Protein AF-A0AAN5XLA8-F1 (afdb_monomer_lite)

Structure (mmCIF, N/CA/C/O backbone):
data_AF-A0AAN5XLA8-F1
#
_entry.id   AF-A0AAN5XLA8-F1
#
loop_
_atom_site.group_PDB
_atom_site.id
_atom_site.type_symbol
_atom_site.label_atom_id
_atom_site.label_alt_id
_atom_site.label_comp_id
_atom_site.label_asym_id
_atom_site.label_entity_id
_atom_site.label_seq_id
_atom_site.pdbx_PDB_ins_code
_atom_site.Cartn_x
_atom_site.Cartn_y
_atom_site.Cartn_z
_atom_site.occupancy
_atom_site.B_iso_or_equiv
_atom_site.auth_seq_id
_atom_site.auth_comp_id
_atom_site.auth_asym_id
_atom_site.auth_atom_id
_atom_site.pdbx_PDB_model_num
ATOM 1 N N . MET A 1 1 ? 20.174 -8.857 -16.167 1.00 41.16 1 MET A N 1
ATOM 2 C CA . MET A 1 1 ? 19.013 -8.833 -15.253 1.00 41.16 1 MET A CA 1
ATOM 3 C C . MET A 1 1 ? 19.289 -9.889 -14.192 1.00 41.16 1 MET A C 1
ATOM 5 O O . MET A 1 1 ? 19.314 -11.057 -14.541 1.00 41.16 1 MET A O 1
ATOM 9 N N . LYS A 1 2 ? 19.716 -9.506 -12.978 1.00 37.66 2 LYS A N 1
ATOM 10 C CA . LYS A 1 2 ? 20.057 -10.496 -11.938 1.00 37.66 2 LYS A CA 1
ATOM 11 C C . LYS A 1 2 ? 18.762 -11.194 -11.532 1.00 37.66 2 LYS A C 1
ATOM 13 O O . LYS A 1 2 ? 17.828 -10.507 -11.140 1.00 37.66 2 LYS A O 1
ATOM 18 N N . ASP A 1 3 ? 18.714 -12.517 -11.644 1.00 42.47 3 ASP A N 1
ATOM 19 C CA . ASP A 1 3 ? 17.607 -13.318 -11.128 1.00 42.47 3 ASP A CA 1
ATOM 20 C C . ASP A 1 3 ? 17.505 -13.101 -9.619 1.00 42.47 3 ASP A C 1
ATOM 22 O O . ASP A 1 3 ? 18.294 -13.601 -8.813 1.00 42.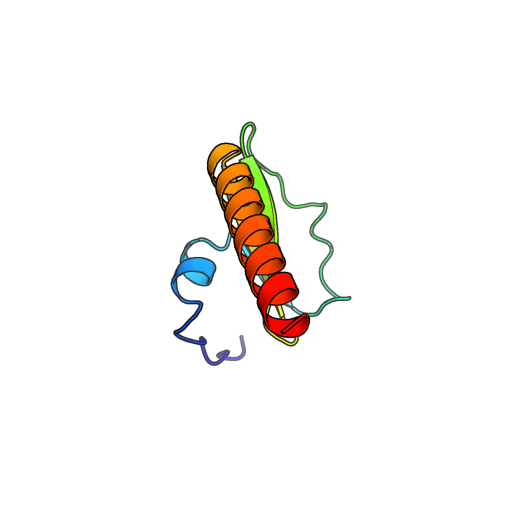47 3 ASP A O 1
ATOM 26 N N . HIS A 1 4 ? 16.564 -12.248 -9.238 1.00 51.97 4 HIS A N 1
ATOM 27 C CA . HIS A 1 4 ? 16.260 -11.968 -7.852 1.00 51.97 4 HIS A CA 1
ATOM 28 C C . HIS A 1 4 ? 15.459 -13.152 -7.325 1.00 51.97 4 HIS A C 1
ATOM 30 O O . HIS A 1 4 ? 14.438 -13.507 -7.910 1.00 51.97 4 HIS A O 1
ATOM 36 N N . LYS A 1 5 ? 15.920 -13.769 -6.228 1.00 51.22 5 LYS A N 1
ATOM 37 C CA . LYS A 1 5 ? 15.167 -14.806 -5.512 1.00 51.22 5 LYS A CA 1
ATOM 38 C C . LYS A 1 5 ? 13.780 -14.250 -5.187 1.00 51.22 5 LYS A C 1
ATOM 40 O O . LYS A 1 5 ? 13.624 -13.480 -4.243 1.00 51.22 5 LYS A O 1
ATOM 45 N N . PHE A 1 6 ? 12.802 -14.613 -6.008 1.00 58.19 6 PHE A N 1
ATOM 46 C CA . PHE A 1 6 ? 11.400 -14.267 -5.846 1.00 58.19 6 PHE A CA 1
ATOM 47 C C . PHE A 1 6 ? 10.976 -14.801 -4.481 1.00 58.19 6 PHE A C 1
ATOM 49 O O . PHE A 1 6 ? 10.877 -16.018 -4.300 1.00 58.19 6 PHE A O 1
ATOM 56 N N . ASN A 1 7 ? 10.790 -13.926 -3.490 1.00 64.06 7 ASN A N 1
ATOM 57 C CA . ASN A 1 7 ? 10.249 -14.395 -2.225 1.00 64.06 7 ASN A CA 1
ATOM 58 C C . ASN A 1 7 ? 8.791 -14.795 -2.487 1.00 64.06 7 ASN A C 1
ATOM 60 O O . ASN A 1 7 ? 7.951 -13.967 -2.848 1.00 64.06 7 ASN A O 1
ATOM 64 N N . ARG A 1 8 ? 8.520 -16.096 -2.348 1.00 67.31 8 ARG A N 1
ATOM 65 C CA . ARG A 1 8 ? 7.228 -16.712 -2.650 1.00 67.31 8 ARG A CA 1
ATOM 66 C C . ARG A 1 8 ? 6.093 -16.109 -1.821 1.00 67.31 8 ARG A C 1
ATOM 68 O O . ARG A 1 8 ? 4.969 -16.080 -2.313 1.00 67.31 8 ARG A O 1
ATOM 75 N N . GLU A 1 9 ? 6.394 -15.579 -0.637 1.00 69.50 9 GLU A N 1
ATOM 76 C CA . GLU A 1 9 ? 5.438 -14.871 0.225 1.00 69.50 9 GLU A CA 1
ATOM 77 C C . GLU A 1 9 ? 4.824 -13.640 -0.454 1.00 69.50 9 GLU A C 1
ATOM 79 O O . GLU A 1 9 ? 3.666 -13.323 -0.213 1.00 69.50 9 GLU A O 1
ATOM 84 N N . TYR A 1 10 ? 5.560 -12.981 -1.353 1.00 66.69 10 TYR A N 1
ATOM 85 C CA . TYR A 1 10 ? 5.129 -11.740 -2.007 1.00 66.69 10 TYR A CA 1
ATOM 86 C C . TYR A 1 10 ? 4.720 -11.951 -3.469 1.00 66.69 10 TYR A C 1
ATOM 88 O O . TYR A 1 10 ? 4.608 -10.993 -4.235 1.00 66.69 10 TYR A O 1
ATOM 96 N N . ARG A 1 11 ? 4.489 -13.206 -3.886 1.00 73.06 11 ARG A N 1
ATOM 97 C CA . ARG A 1 11 ? 4.157 -13.576 -5.275 1.00 73.06 11 ARG A CA 1
ATOM 98 C C . ARG A 1 11 ? 2.998 -12.759 -5.847 1.00 73.06 11 ARG A C 1
ATOM 100 O O . ARG A 1 11 ? 3.065 -12.356 -7.006 1.00 73.06 11 ARG A O 1
ATOM 107 N N . ASP A 1 12 ? 1.962 -12.515 -5.054 1.00 71.06 12 ASP A N 1
ATOM 108 C CA . ASP A 1 12 ? 0.784 -11.774 -5.510 1.00 71.06 12 ASP A CA 1
ATOM 109 C C . ASP A 1 12 ? 1.047 -10.269 -5.610 1.00 71.06 12 ASP A C 1
ATOM 111 O O . ASP A 1 12 ? 0.543 -9.620 -6.527 1.00 71.06 12 ASP A O 1
ATOM 115 N N . ASP A 1 13 ? 1.893 -9.706 -4.743 1.00 71.62 13 ASP A N 1
ATOM 116 C CA . ASP A 1 13 ? 2.337 -8.318 -4.890 1.00 71.62 13 ASP A CA 1
ATOM 117 C C . ASP A 1 13 ? 3.224 -8.149 -6.132 1.00 71.62 13 ASP A C 1
ATOM 119 O O . ASP A 1 13 ? 3.084 -7.147 -6.828 1.00 71.62 13 ASP A O 1
ATOM 123 N N . TYR A 1 14 ? 4.067 -9.134 -6.466 1.00 69.69 14 TYR A N 1
ATOM 124 C CA . TYR A 1 14 ? 4.849 -9.120 -7.707 1.00 69.69 14 TYR A CA 1
ATOM 125 C C . TYR A 1 14 ? 3.979 -9.251 -8.962 1.00 69.69 14 TYR A C 1
ATOM 127 O O . TYR A 1 14 ? 4.214 -8.542 -9.935 1.00 69.69 14 TYR A O 1
ATOM 135 N N . LYS A 1 15 ? 2.966 -10.130 -8.959 1.00 71.81 15 LYS A N 1
ATOM 136 C CA . LYS A 1 15 ? 2.037 -10.285 -10.096 1.00 71.81 15 LYS A CA 1
ATOM 137 C C . LYS A 1 15 ? 1.259 -9.008 -10.399 1.00 71.81 15 LYS A C 1
ATOM 139 O O . LYS A 1 15 ? 0.955 -8.741 -11.554 1.00 71.81 15 LYS A O 1
ATOM 144 N N . ASN A 1 16 ? 0.935 -8.248 -9.358 1.00 70.56 16 ASN A N 1
ATOM 145 C CA . ASN A 1 16 ? 0.185 -7.000 -9.464 1.00 70.56 16 ASN A CA 1
ATOM 146 C C . ASN A 1 16 ? 1.095 -5.760 -9.483 1.00 70.56 16 ASN A C 1
ATOM 148 O O . ASN A 1 16 ? 0.605 -4.632 -9.406 1.00 70.56 16 ASN A O 1
ATOM 152 N N . ALA A 1 17 ? 2.417 -5.943 -9.538 1.00 70.38 17 ALA A N 1
ATOM 153 C CA . ALA A 1 17 ? 3.368 -4.846 -9.590 1.00 70.38 17 ALA A CA 1
ATOM 154 C C . ALA A 1 17 ? 3.311 -4.167 -10.961 1.00 70.38 17 ALA A C 1
ATOM 156 O O . ALA A 1 17 ? 3.463 -4.818 -11.989 1.00 70.38 17 ALA A O 1
ATOM 157 N N . LEU A 1 18 ? 3.164 -2.841 -10.970 1.00 68.31 18 LEU A N 1
ATOM 158 C CA . LEU A 1 18 ? 3.442 -2.052 -12.171 1.00 68.31 18 LEU A CA 1
ATOM 159 C C . LEU A 1 18 ? 4.947 -1.943 -12.399 1.00 68.31 18 LEU A C 1
ATOM 161 O O . LEU A 1 18 ? 5.409 -1.992 -13.532 1.00 68.31 18 LEU A O 1
ATOM 165 N N . PHE A 1 19 ? 5.706 -1.799 -11.310 1.00 65.19 19 PHE A N 1
ATOM 166 C CA . PHE A 1 19 ? 7.159 -1.746 -11.344 1.00 65.19 19 PHE A CA 1
ATOM 167 C C . PHE A 1 19 ? 7.748 -2.417 -10.105 1.00 65.19 19 PHE A C 1
ATOM 169 O O . PHE A 1 19 ? 7.279 -2.214 -8.981 1.00 65.19 19 PHE A O 1
ATOM 176 N N . VAL A 1 20 ? 8.822 -3.175 -10.311 1.00 62.31 20 VAL A N 1
ATOM 177 C CA . VAL A 1 20 ? 9.729 -3.614 -9.247 1.00 62.31 20 VAL A CA 1
ATOM 178 C C . VAL A 1 20 ? 10.959 -2.723 -9.348 1.00 62.31 20 VAL A C 1
ATOM 180 O O . VAL A 1 20 ? 11.696 -2.773 -10.328 1.00 62.31 20 VAL A O 1
ATOM 183 N N . LEU A 1 21 ? 11.126 -1.842 -8.372 1.00 64.25 21 LEU A N 1
ATOM 184 C CA . LEU A 1 21 ? 12.080 -0.744 -8.399 1.00 64.25 21 LEU A CA 1
ATOM 185 C C . LEU A 1 21 ? 13.244 -1.020 -7.446 1.00 64.25 21 LEU A C 1
ATOM 187 O O . LEU A 1 21 ? 13.060 -1.485 -6.314 1.00 64.25 21 LEU A O 1
ATOM 191 N N . CYS A 1 22 ? 14.462 -0.751 -7.917 1.00 58.06 22 CYS A N 1
ATOM 192 C CA . CYS A 1 22 ? 15.670 -0.941 -7.124 1.00 58.06 22 CYS A CA 1
ATOM 193 C C . CYS A 1 22 ? 15.809 0.180 -6.084 1.00 58.06 22 CYS A C 1
ATOM 195 O O . CYS A 1 22 ? 15.548 1.332 -6.395 1.00 58.06 22 CYS A O 1
ATOM 197 N N . GLY A 1 23 ? 16.232 -0.157 -4.862 1.00 56.97 23 GLY A N 1
ATOM 198 C CA . GLY A 1 23 ? 16.793 0.777 -3.878 1.00 56.97 23 GLY A CA 1
ATOM 199 C C . GLY A 1 23 ? 15.909 1.934 -3.383 1.00 56.97 23 GLY A C 1
ATOM 200 O O . GLY A 1 23 ? 15.376 2.735 -4.144 1.00 56.97 23 GLY A O 1
ATOM 201 N N . ARG A 1 24 ? 15.869 2.134 -2.060 1.00 58.47 24 ARG A N 1
ATOM 202 C CA . ARG A 1 24 ? 15.127 3.236 -1.412 1.00 58.47 24 ARG A CA 1
ATOM 203 C C . ARG A 1 24 ? 15.427 4.636 -1.934 1.00 58.47 24 ARG A C 1
ATOM 205 O O . ARG A 1 24 ? 14.553 5.495 -1.909 1.00 58.47 24 ARG A O 1
ATOM 212 N N . ASN A 1 25 ? 16.636 4.816 -2.446 1.00 62.97 25 ASN A N 1
ATOM 213 C CA . ASN A 1 25 ? 17.169 6.106 -2.859 1.00 62.97 25 ASN A CA 1
ATOM 214 C C . ASN A 1 25 ? 17.370 6.208 -4.378 1.00 62.97 25 ASN A C 1
ATOM 216 O O . ASN A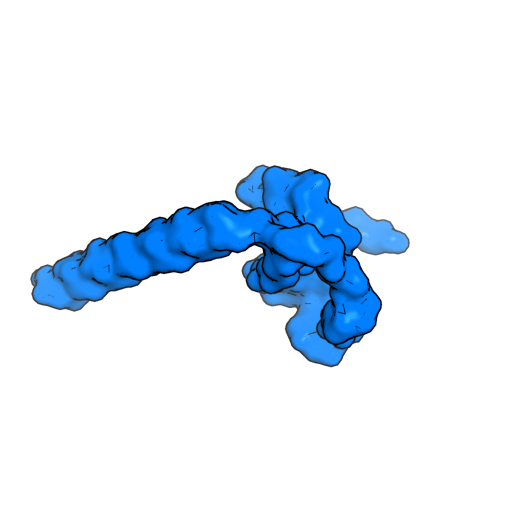 1 25 ? 17.861 7.227 -4.845 1.00 62.97 25 ASN A O 1
ATOM 220 N N . ALA A 1 26 ? 17.060 5.153 -5.141 1.00 59.09 26 ALA A N 1
ATOM 221 C CA . ALA A 1 26 ? 17.432 5.068 -6.555 1.00 59.09 26 ALA A CA 1
ATOM 222 C C . ALA A 1 26 ? 16.250 5.239 -7.519 1.00 59.09 26 ALA A C 1
ATOM 224 O O . ALA A 1 26 ? 16.474 5.468 -8.704 1.00 59.09 26 ALA A O 1
ATOM 225 N N . CYS A 1 27 ? 15.005 5.148 -7.038 1.00 64.81 27 CYS A N 1
ATOM 226 C CA . CYS A 1 27 ? 13.834 5.174 -7.910 1.00 64.81 27 CYS A CA 1
ATOM 227 C C . CYS A 1 27 ? 12.902 6.356 -7.632 1.00 64.81 27 CYS A C 1
ATOM 229 O O . CYS A 1 27 ? 12.148 6.360 -6.656 1.00 64.81 27 CYS A O 1
ATOM 231 N N . ASP A 1 28 ? 12.903 7.325 -8.550 1.00 67.56 28 ASP A N 1
ATOM 232 C CA . ASP A 1 28 ? 11.859 8.343 -8.636 1.00 67.56 28 ASP A CA 1
ATOM 233 C C . ASP A 1 28 ? 10.603 7.739 -9.277 1.00 67.56 28 ASP A C 1
ATOM 235 O O . ASP A 1 28 ? 10.564 7.391 -10.455 1.00 67.56 28 ASP A O 1
ATOM 239 N N . THR A 1 29 ? 9.557 7.598 -8.469 1.00 68.81 29 THR A N 1
ATOM 240 C CA . THR A 1 29 ? 8.280 7.019 -8.905 1.00 68.81 29 THR A CA 1
ATOM 241 C C . THR A 1 29 ? 7.269 8.068 -9.320 1.00 68.81 29 THR A C 1
ATOM 243 O O . THR A 1 29 ? 6.196 7.705 -9.802 1.00 68.81 29 THR A O 1
ATOM 246 N N . SER A 1 30 ? 7.583 9.358 -9.146 1.00 69.56 30 SER A N 1
ATOM 247 C CA . SER A 1 30 ? 6.688 10.478 -9.453 1.00 69.56 30 SER A CA 1
ATOM 248 C C . SER A 1 30 ? 6.186 10.427 -10.897 1.00 69.56 30 SER A C 1
ATOM 250 O O . SER A 1 30 ? 4.996 10.636 -11.126 1.00 69.56 30 SER A O 1
ATOM 252 N N . GLN A 1 31 ? 7.048 9.997 -11.821 1.00 71.69 31 GLN A N 1
ATOM 253 C CA . GLN A 1 31 ? 6.797 9.923 -13.261 1.00 71.69 31 GLN A CA 1
ATOM 254 C C . GLN A 1 31 ? 5.827 8.804 -13.683 1.00 71.69 31 GLN A C 1
ATOM 256 O O . GLN A 1 31 ? 5.359 8.786 -14.822 1.00 71.69 31 GLN A O 1
ATOM 261 N N . ILE A 1 32 ? 5.484 7.870 -12.787 1.00 73.25 32 ILE A N 1
ATOM 262 C CA . ILE A 1 32 ? 4.555 6.778 -13.100 1.00 73.25 32 ILE A CA 1
ATOM 263 C C . ILE A 1 32 ? 3.132 7.334 -13.168 1.00 73.25 32 ILE A C 1
ATOM 265 O O . ILE A 1 32 ? 2.540 7.678 -12.140 1.00 73.25 32 ILE A O 1
ATOM 269 N N . LYS A 1 33 ? 2.556 7.379 -14.373 1.00 75.94 33 LYS A N 1
ATOM 270 C CA . LYS A 1 33 ? 1.159 7.778 -14.575 1.00 75.94 33 LYS A CA 1
ATOM 271 C C . LYS A 1 33 ? 0.220 6.783 -13.891 1.00 75.94 33 LYS A C 1
ATOM 273 O O . LYS A 1 33 ? 0.288 5.582 -14.140 1.00 75.94 33 LYS A O 1
ATOM 278 N N . ILE A 1 34 ? -0.655 7.297 -13.032 1.00 79.00 34 ILE A N 1
ATOM 279 C CA . ILE A 1 34 ? -1.672 6.513 -12.329 1.00 79.00 34 ILE A CA 1
ATOM 280 C C . ILE A 1 34 ? -3.010 6.756 -13.035 1.00 79.00 34 ILE A C 1
ATOM 282 O O . ILE A 1 34 ? -3.377 7.920 -13.214 1.00 79.00 34 ILE A O 1
ATOM 286 N N . PRO A 1 35 ? -3.744 5.707 -13.439 1.00 79.69 35 PRO A N 1
ATOM 287 C CA . PRO A 1 35 ? -5.084 5.870 -13.991 1.00 79.69 35 PRO A CA 1
ATOM 288 C C . PRO A 1 35 ? -6.044 6.509 -12.976 1.00 79.69 35 PRO A C 1
ATOM 290 O O . PRO A 1 35 ? -5.929 6.283 -11.770 1.00 79.69 35 PRO A O 1
ATOM 293 N N . SER A 1 36 ? -7.022 7.278 -13.460 1.00 79.44 36 SER A N 1
ATOM 294 C CA . SER A 1 36 ? -8.048 7.878 -12.595 1.00 79.44 36 SER A CA 1
ATOM 295 C C . SER A 1 36 ? -8.812 6.800 -11.814 1.00 79.44 36 SER A C 1
ATOM 297 O O . SER A 1 36 ? -9.130 5.745 -12.360 1.00 79.44 36 SER A O 1
ATOM 299 N N . GLY A 1 37 ? -9.080 7.050 -10.530 1.00 79.50 37 GLY A N 1
ATOM 300 C CA . GLY A 1 37 ? -9.727 6.090 -9.623 1.00 79.50 37 GLY A CA 1
ATOM 301 C C . GLY A 1 37 ? -8.776 5.107 -8.927 1.00 79.50 37 GLY A C 1
ATOM 302 O O . GLY A 1 37 ? -9.207 4.365 -8.042 1.00 79.50 37 GLY A O 1
ATOM 303 N N . TYR A 1 38 ? -7.484 5.136 -9.265 1.00 83.44 38 TYR A N 1
ATOM 304 C CA . TYR A 1 38 ? -6.457 4.311 -8.633 1.00 83.44 38 TYR A CA 1
ATOM 305 C C . TYR A 1 38 ? -5.486 5.149 -7.803 1.00 83.44 38 TYR A C 1
ATOM 307 O O . TYR A 1 38 ? -5.283 6.340 -8.029 1.00 83.44 38 TYR A O 1
ATOM 315 N N . ILE A 1 39 ? -4.859 4.497 -6.830 1.00 82.69 39 ILE A N 1
ATOM 316 C CA . ILE A 1 39 ? -3.849 5.074 -5.947 1.00 82.69 39 ILE A CA 1
ATOM 317 C C . ILE A 1 39 ? -2.549 4.287 -6.118 1.00 82.69 39 ILE A C 1
ATOM 319 O O . ILE A 1 39 ? -2.555 3.063 -6.261 1.00 82.69 39 ILE A O 1
ATOM 323 N N . ARG A 1 40 ? -1.411 4.985 -6.064 1.00 81.69 40 ARG A N 1
ATOM 324 C CA . ARG A 1 40 ? -0.090 4.352 -6.010 1.00 81.69 40 ARG A CA 1
ATOM 325 C C . ARG A 1 40 ? 0.162 3.788 -4.618 1.00 81.69 40 ARG A C 1
ATOM 327 O O . ARG A 1 40 ? 0.182 4.530 -3.638 1.00 81.69 40 ARG A O 1
ATOM 334 N N . LYS A 1 41 ? 0.435 2.489 -4.536 1.00 81.50 41 LYS A N 1
ATOM 335 C CA . LYS A 1 41 ? 0.923 1.830 -3.324 1.00 81.50 41 LYS A CA 1
ATOM 336 C C . LYS A 1 41 ? 2.372 1.418 -3.525 1.00 81.50 41 LYS A C 1
ATOM 338 O O . LYS A 1 41 ? 2.684 0.644 -4.426 1.00 81.50 41 LYS A O 1
ATOM 343 N N . MET A 1 42 ? 3.234 1.916 -2.647 1.00 79.06 42 MET A N 1
ATOM 344 C CA . MET A 1 42 ? 4.632 1.515 -2.567 1.00 79.06 42 MET A CA 1
ATOM 345 C C . MET A 1 42 ? 4.830 0.576 -1.374 1.00 79.06 42 MET A C 1
ATOM 347 O O . MET A 1 42 ? 4.335 0.843 -0.276 1.00 79.06 42 MET A O 1
ATOM 351 N N . MET A 1 43 ? 5.540 -0.526 -1.592 1.00 75.88 43 MET A N 1
ATOM 352 C CA . MET A 1 43 ? 5.917 -1.495 -0.564 1.00 75.88 43 MET A CA 1
ATOM 353 C C . MET A 1 43 ? 7.426 -1.714 -0.597 1.00 75.88 43 MET A C 1
ATOM 355 O O . MET A 1 43 ? 8.008 -1.754 -1.673 1.00 75.88 43 MET A O 1
ATOM 359 N N . TRP A 1 44 ? 8.045 -1.873 0.572 1.00 72.81 44 TRP A N 1
ATOM 360 C CA . TRP A 1 44 ? 9.477 -2.133 0.714 1.00 72.81 44 TRP A CA 1
ATOM 361 C C . TRP A 1 44 ? 9.711 -3.596 1.082 1.00 72.81 44 TRP A C 1
ATOM 363 O O . TRP A 1 44 ? 9.125 -4.080 2.047 1.00 72.81 44 TRP A O 1
ATOM 373 N N . LEU A 1 45 ? 10.576 -4.275 0.332 1.00 73.75 45 LEU A N 1
ATOM 374 C CA . LEU A 1 45 ? 10.988 -5.661 0.556 1.00 73.75 45 LEU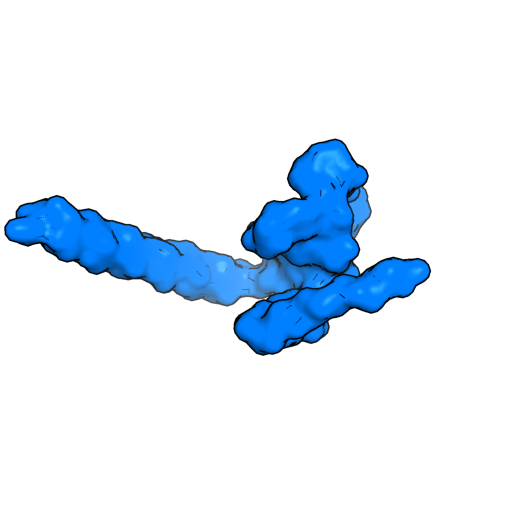 A CA 1
ATOM 375 C C . LEU A 1 45 ? 12.510 -5.698 0.724 1.00 73.75 45 LEU A C 1
ATOM 377 O O . LEU A 1 45 ? 13.262 -5.916 -0.228 1.00 73.75 45 LEU A O 1
ATOM 381 N N . GLY A 1 46 ? 12.974 -5.402 1.940 1.00 70.50 46 GLY A N 1
ATOM 382 C CA . GLY A 1 46 ? 14.400 -5.231 2.224 1.00 70.50 46 GLY A CA 1
ATOM 383 C C . GLY A 1 46 ? 14.990 -4.061 1.429 1.00 70.50 46 GLY A C 1
ATOM 384 O O . GLY A 1 46 ? 14.567 -2.919 1.592 1.00 70.50 46 GLY A O 1
ATOM 385 N N . SER A 1 47 ? 15.956 -4.342 0.551 1.00 67.56 47 SER A N 1
ATOM 386 C CA . SER A 1 47 ? 16.649 -3.338 -0.278 1.00 67.56 47 SER A CA 1
ATOM 387 C C . SER A 1 47 ? 15.890 -2.910 -1.547 1.00 67.56 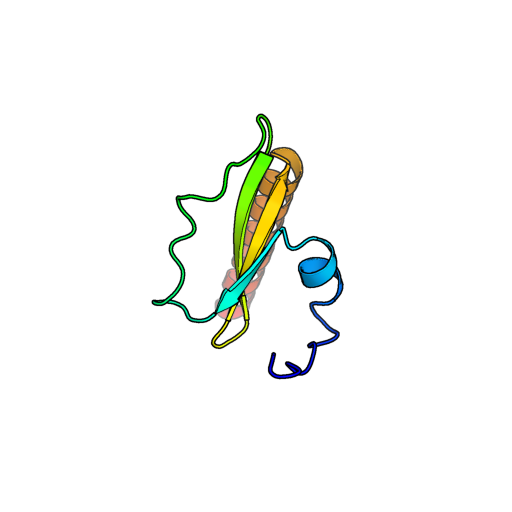47 SER A C 1
ATOM 389 O O . SER A 1 47 ? 16.443 -2.177 -2.368 1.00 67.56 47 SER A O 1
ATOM 391 N N . TRP A 1 48 ? 14.648 -3.363 -1.733 1.00 70.94 48 TRP A N 1
ATOM 392 C CA . TRP A 1 48 ? 13.870 -3.177 -2.963 1.00 70.94 48 TRP A CA 1
ATOM 393 C C . TRP A 1 48 ? 12.503 -2.574 -2.666 1.00 70.94 48 TRP A C 1
ATOM 395 O O . TRP A 1 48 ? 11.990 -2.707 -1.552 1.00 70.94 48 TRP A O 1
ATOM 405 N N . SER A 1 49 ? 11.891 -1.951 -3.671 1.00 73.12 49 SER A N 1
ATOM 406 C CA . SER A 1 49 ? 10.495 -1.524 -3.598 1.00 73.12 49 SER A CA 1
ATOM 407 C C . SER A 1 49 ? 9.653 -2.125 -4.706 1.00 73.12 49 SER A C 1
ATOM 409 O O . SER A 1 49 ? 10.114 -2.364 -5.817 1.00 73.12 49 SER A O 1
ATOM 411 N N . ILE A 1 50 ? 8.386 -2.349 -4.395 1.00 77.25 50 ILE A N 1
ATOM 412 C CA . ILE A 1 50 ? 7.353 -2.665 -5.369 1.00 77.25 50 ILE A CA 1
ATOM 413 C C . ILE A 1 50 ? 6.402 -1.481 -5.426 1.00 77.25 50 ILE A C 1
ATOM 415 O O . ILE A 1 50 ? 5.946 -0.990 -4.389 1.00 77.25 50 ILE A O 1
ATOM 419 N N . VAL A 1 51 ? 6.077 -1.052 -6.640 1.00 76.62 51 VAL A N 1
ATOM 420 C CA . VAL A 1 51 ? 5.005 -0.097 -6.902 1.00 76.62 51 VAL A CA 1
ATOM 421 C C . VAL A 1 51 ? 3.879 -0.821 -7.612 1.00 76.62 51 VAL A C 1
ATOM 423 O O . VAL A 1 51 ? 4.069 -1.394 -8.685 1.00 76.62 51 VAL A O 1
ATOM 426 N N . ARG A 1 52 ? 2.684 -0.748 -7.033 1.00 80.25 52 ARG A N 1
ATOM 427 C CA . ARG A 1 52 ? 1.450 -1.205 -7.669 1.00 80.25 52 ARG A CA 1
ATOM 428 C C . ARG A 1 52 ? 0.374 -0.139 -7.621 1.00 80.25 52 ARG A C 1
ATOM 430 O O . ARG A 1 52 ? 0.398 0.743 -6.760 1.00 80.25 52 ARG A O 1
ATOM 437 N N . VAL A 1 53 ? -0.575 -0.237 -8.540 1.00 83.31 53 VAL A N 1
ATOM 438 C CA . VAL A 1 53 ? -1.846 0.479 -8.430 1.00 83.31 53 VAL A CA 1
ATOM 439 C C . VAL A 1 53 ? -2.811 -0.331 -7.590 1.00 83.31 53 VAL A C 1
ATOM 441 O O . VAL A 1 53 ? -2.817 -1.558 -7.640 1.00 83.31 53 VAL A O 1
ATOM 444 N N . ILE A 1 54 ? -3.597 0.370 -6.791 1.00 84.88 54 ILE A N 1
ATOM 445 C CA . ILE A 1 54 ? -4.695 -0.200 -6.019 1.00 84.88 54 ILE A CA 1
ATOM 446 C C . ILE A 1 54 ? -5.926 0.672 -6.194 1.00 84.88 54 ILE A C 1
ATOM 448 O O . ILE A 1 54 ? -5.805 1.874 -6.450 1.00 84.88 54 ILE A O 1
ATOM 452 N N . THR A 1 55 ? -7.104 0.091 -6.035 1.00 88.25 55 THR A N 1
ATOM 453 C CA . THR A 1 55 ? -8.343 0.869 -6.007 1.00 88.25 55 THR A CA 1
ATOM 454 C C . THR A 1 55 ? -8.465 1.650 -4.697 1.00 88.25 55 THR A C 1
ATOM 456 O O . THR A 1 55 ? -7.809 1.360 -3.687 1.00 88.25 55 THR A O 1
ATOM 459 N N . LEU A 1 56 ? -9.338 2.656 -4.694 1.00 86.38 56 LEU A N 1
ATOM 460 C CA . LEU A 1 56 ? -9.633 3.439 -3.496 1.00 86.38 56 LEU A CA 1
ATOM 461 C C . LEU A 1 56 ? -10.227 2.572 -2.364 1.00 86.38 56 LEU A C 1
ATOM 463 O O . LEU A 1 56 ? -9.934 2.801 -1.187 1.00 86.38 56 LEU A O 1
ATOM 467 N N . ASP A 1 57 ? -11.011 1.549 -2.704 1.00 87.25 57 ASP A N 1
ATOM 468 C CA . ASP A 1 57 ? -11.620 0.641 -1.726 1.00 87.25 57 ASP A CA 1
ATOM 469 C C . ASP A 1 57 ? -10.623 -0.374 -1.162 1.00 87.25 57 ASP A C 1
ATOM 471 O O . ASP A 1 57 ? -10.619 -0.630 0.048 1.00 87.25 57 ASP A O 1
ATOM 475 N N . GLU A 1 58 ? -9.699 -0.874 -1.984 1.00 86.31 58 GLU A N 1
ATOM 476 C CA . GLU A 1 58 ? -8.565 -1.667 -1.499 1.00 86.31 58 GLU A CA 1
ATOM 477 C C . GLU A 1 58 ? -7.692 -0.849 -0.545 1.00 86.31 58 GLU A C 1
ATOM 479 O O . GLU A 1 58 ? -7.293 -1.342 0.513 1.00 86.31 58 GLU A O 1
ATOM 484 N N . TYR A 1 59 ? -7.425 0.420 -0.872 1.00 85.75 59 TYR A N 1
ATOM 485 C CA . TYR A 1 59 ? -6.667 1.315 0.002 1.00 85.75 59 TYR A CA 1
ATOM 486 C C . TYR A 1 59 ? -7.344 1.489 1.366 1.00 85.75 59 TYR A C 1
ATOM 488 O O . TYR A 1 59 ? -6.695 1.323 2.406 1.00 85.75 59 TYR A O 1
ATOM 496 N N . LYS A 1 60 ? -8.653 1.773 1.384 1.00 88.00 60 LYS A N 1
ATOM 497 C CA . LYS A 1 60 ? -9.435 1.892 2.626 1.00 88.00 60 LYS A CA 1
ATOM 498 C C . LYS A 1 60 ? -9.398 0.600 3.441 1.00 88.00 60 LYS A C 1
ATOM 500 O O . LYS A 1 60 ? -9.186 0.652 4.653 1.00 88.00 60 LYS A O 1
ATOM 505 N N . SER A 1 61 ? -9.569 -0.545 2.785 1.00 88.44 61 SER A N 1
ATOM 506 C CA . SER A 1 61 ? -9.563 -1.861 3.434 1.00 88.44 61 SER A CA 1
ATOM 507 C C . SER A 1 61 ? -8.207 -2.166 4.070 1.00 88.44 61 SER A C 1
ATOM 509 O O . SER A 1 61 ? -8.139 -2.537 5.241 1.00 88.44 61 SER A O 1
ATOM 511 N N . LEU A 1 62 ? -7.112 -1.898 3.354 1.00 85.81 62 LEU A N 1
ATOM 512 C CA . LEU A 1 62 ? -5.752 -2.039 3.876 1.00 85.81 62 LEU A CA 1
ATOM 513 C C . LEU A 1 62 ? -5.482 -1.111 5.065 1.00 85.81 62 LEU A C 1
ATOM 515 O O . LEU A 1 62 ? -4.849 -1.528 6.036 1.00 85.81 62 LEU A O 1
ATOM 519 N N . LYS A 1 63 ? -5.961 0.138 5.011 1.00 86.50 63 LYS A N 1
ATOM 520 C CA . LYS A 1 63 ? -5.811 1.096 6.115 1.00 86.50 63 LYS A CA 1
ATOM 521 C C . LYS A 1 63 ? -6.538 0.615 7.373 1.00 86.50 63 LYS A C 1
ATOM 523 O O . LYS A 1 63 ? -5.973 0.691 8.460 1.00 86.50 63 LYS A O 1
ATOM 528 N N . ARG A 1 64 ? -7.751 0.070 7.224 1.00 89.19 64 ARG A N 1
ATOM 529 C CA . ARG A 1 64 ? -8.517 -0.530 8.332 1.00 89.19 64 ARG A CA 1
ATOM 530 C C . ARG A 1 64 ? -7.818 -1.759 8.911 1.00 89.19 64 ARG A C 1
ATOM 532 O O . ARG A 1 64 ? -7.669 -1.845 10.123 1.00 89.19 64 ARG A O 1
ATOM 539 N N . ALA A 1 65 ? -7.339 -2.668 8.062 1.00 88.12 65 ALA A N 1
ATOM 540 C CA . ALA A 1 65 ? -6.611 -3.857 8.507 1.00 88.12 65 ALA A CA 1
ATOM 541 C C . ALA A 1 65 ? -5.334 -3.497 9.286 1.00 88.12 65 ALA A C 1
ATOM 543 O O . ALA A 1 65 ? -5.044 -4.104 10.315 1.00 88.12 65 ALA A O 1
ATOM 544 N N . ARG A 1 66 ? -4.599 -2.469 8.834 1.00 86.12 66 ARG A N 1
ATOM 545 C CA . ARG A 1 66 ? -3.431 -1.939 9.549 1.00 86.12 66 ARG A CA 1
ATOM 546 C C . ARG A 1 66 ? -3.815 -1.404 10.928 1.00 86.12 66 ARG A C 1
ATOM 548 O O . ARG A 1 66 ? -3.198 -1.812 11.900 1.00 86.12 66 ARG A O 1
ATOM 555 N N . LEU A 1 67 ? -4.857 -0.575 11.008 1.00 89.88 67 LEU A N 1
ATOM 556 C CA . LEU A 1 67 ? -5.344 -0.032 12.278 1.00 89.88 67 LEU A CA 1
ATOM 557 C C . LEU A 1 67 ? -5.716 -1.144 13.270 1.00 89.88 67 LEU A C 1
ATOM 559 O O . LEU A 1 67 ? -5.294 -1.099 14.417 1.00 89.88 67 LEU A O 1
ATOM 563 N N . LEU A 1 68 ? -6.467 -2.157 12.827 1.00 90.06 68 LEU A N 1
ATOM 564 C CA . LEU A 1 68 ? -6.867 -3.279 13.682 1.00 90.06 68 LEU A CA 1
ATOM 565 C C . LEU A 1 68 ? -5.662 -4.050 14.221 1.00 90.06 68 LEU A C 1
ATOM 567 O O . LEU A 1 68 ? -5.602 -4.352 15.408 1.00 90.06 68 LEU A O 1
ATOM 571 N N . ARG A 1 69 ? -4.690 -4.351 13.359 1.00 87.69 69 ARG A N 1
ATOM 572 C CA . ARG A 1 69 ? -3.458 -5.023 13.770 1.00 87.69 69 ARG A CA 1
ATOM 573 C C . ARG A 1 69 ? -2.678 -4.183 14.779 1.00 87.69 69 ARG A C 1
ATOM 575 O O . ARG A 1 69 ? -2.220 -4.730 15.772 1.00 87.69 69 ARG A O 1
ATOM 582 N N . ASP A 1 70 ? -2.537 -2.885 14.533 1.00 88.25 70 ASP A N 1
ATOM 583 C CA . ASP A 1 70 ? -1.768 -1.997 15.406 1.00 88.25 70 ASP A CA 1
ATOM 584 C C . ASP A 1 70 ? -2.450 -1.873 16.792 1.00 88.25 70 ASP A C 1
ATOM 586 O O . ASP A 1 70 ? -1.771 -1.989 17.808 1.00 88.25 70 ASP A O 1
ATOM 590 N N . LEU A 1 71 ? -3.790 -1.799 16.846 1.00 89.75 71 LEU A N 1
ATOM 591 C CA . LEU A 1 71 ? -4.573 -1.849 18.095 1.00 89.75 71 LEU A CA 1
ATOM 592 C C . LEU A 1 71 ? -4.401 -3.171 18.862 1.00 89.75 71 LEU A C 1
ATOM 594 O O . LEU A 1 71 ? -4.319 -3.179 20.090 1.00 89.75 71 LEU A O 1
ATOM 598 N N . VAL A 1 72 ? -4.362 -4.306 18.157 1.00 89.06 72 VAL A N 1
ATOM 599 C CA . VAL A 1 72 ? -4.136 -5.622 18.782 1.00 89.06 72 VAL A CA 1
ATOM 600 C C . VAL A 1 72 ? -2.721 -5.720 19.353 1.00 89.06 72 VAL A C 1
ATOM 602 O O . VAL A 1 72 ? -2.553 -6.217 20.464 1.00 89.06 72 VAL A O 1
ATOM 605 N N . VAL A 1 73 ? -1.717 -5.229 18.623 1.00 87.62 73 VAL A N 1
ATOM 606 C CA . VAL A 1 73 ? -0.319 -5.200 19.083 1.00 87.62 73 VAL A CA 1
ATOM 607 C C . VAL A 1 73 ? -0.169 -4.307 20.312 1.00 87.62 73 VAL A C 1
ATOM 609 O O . VAL A 1 73 ? 0.464 -4.716 21.279 1.00 87.62 73 VAL A O 1
ATOM 612 N N . GLU A 1 74 ? -0.781 -3.122 20.313 1.00 86.50 74 GLU A N 1
ATOM 613 C CA . GLU A 1 74 ? -0.778 -2.222 21.470 1.00 86.50 74 GLU A CA 1
ATOM 614 C C . GLU A 1 74 ? -1.418 -2.880 22.698 1.00 86.50 74 GLU A C 1
ATOM 616 O O . GLU A 1 74 ? -0.840 -2.870 23.782 1.00 86.50 74 GLU A O 1
ATOM 621 N N . LYS A 1 75 ? -2.573 -3.533 22.523 1.00 84.12 75 LYS A N 1
ATOM 622 C CA . LYS A 1 75 ? -3.233 -4.268 23.607 1.00 84.12 75 LYS A CA 1
ATOM 623 C C . LYS A 1 75 ? -2.372 -5.411 24.151 1.00 84.12 75 LYS A C 1
ATOM 625 O O . LYS A 1 75 ? -2.397 -5.647 25.352 1.00 84.12 75 LYS A O 1
ATOM 630 N N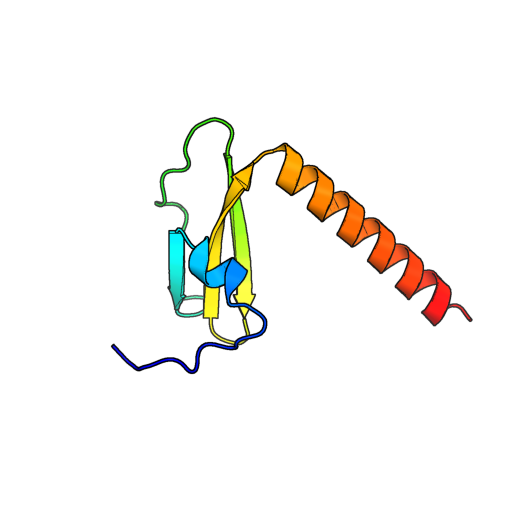 . TYR A 1 76 ? -1.645 -6.119 23.288 1.00 77.38 76 TYR A N 1
ATOM 631 C CA . TYR A 1 76 ? -0.764 -7.216 23.695 1.00 77.38 76 TYR A CA 1
ATOM 632 C C . TYR A 1 76 ? 0.496 -6.722 24.418 1.00 77.38 76 TYR A C 1
ATOM 634 O O . TYR A 1 76 ? 0.921 -7.348 25.375 1.00 77.38 76 TYR A O 1
ATOM 642 N N . ASN A 1 77 ? 1.073 -5.595 23.994 1.00 76.75 77 ASN A N 1
ATOM 643 C CA . ASN A 1 77 ? 2.268 -5.023 24.624 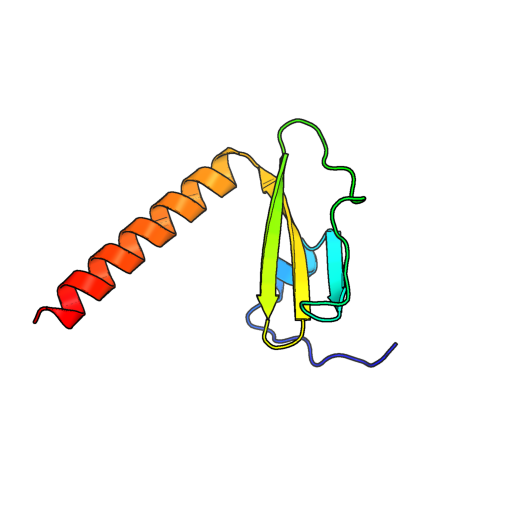1.00 76.75 77 ASN A CA 1
ATOM 644 C C . ASN A 1 77 ? 1.983 -4.327 25.967 1.00 76.75 77 ASN A C 1
ATOM 646 O O . ASN A 1 77 ? 2.916 -4.068 26.720 1.00 76.75 77 ASN A O 1
ATOM 650 N N . ASN A 1 78 ? 0.717 -3.995 26.241 1.00 67.12 78 ASN A N 1
ATOM 651 C CA . ASN A 1 78 ? 0.259 -3.396 27.498 1.00 67.12 78 ASN A CA 1
ATOM 652 C C . ASN A 1 78 ? -0.249 -4.440 28.522 1.00 67.12 78 ASN A C 1
ATOM 654 O O . ASN A 1 78 ? -0.807 -4.049 29.550 1.00 67.12 78 ASN A O 1
ATOM 658 N N . LEU A 1 79 ? -0.098 -5.737 28.230 1.00 55.09 79 LEU A N 1
ATOM 659 C CA . LEU A 1 79 ? -0.349 -6.875 29.128 1.00 55.09 79 LEU A CA 1
ATOM 660 C C . LEU A 1 79 ? 0.978 -7.435 29.648 1.00 55.09 79 LEU A C 1
ATOM 662 O O . LEU A 1 79 ? 0.986 -7.871 30.820 1.00 55.09 79 LEU A O 1
#

Secondary structure (DSSP, 8-state):
-------GGGHHHHHT-SEEEE-TTT---TTSPPPTTEEEEEEEETTEEEEEEEEHHHHHHHHHHHHHHHHHHHHHHT-

pLDDT: mean 73.97, std 12.16, range [37.66, 90.06]

Radius of gyration: 15.25 Å; chains: 1; bounding box: 32×27×44 Å

Sequence (79 aa):
MKDHKFNREYRDDYKNALFVLCGRNACDTSQIKIPSGYIRKMMWLGSWSIVRVITLDEYKSLKRARLLRDLVVEKYNNL

Foldseek 3Di:
DPPDPPPPVCVVLVVQFPDKAFAPPHDDCVPPDDDPQWDWDWDDDDRIITIGIDGPVVVVVVVVVVVVVVVVVVVVVVD

Organism: Bacillus cereus (NCBI:txid1396)